Protein AF-A0AAW2AQZ3-F1 (afdb_monomer)

Foldseek 3Di:
DDDDDDDPDDDPVLVVLLLVLLVQLQVLCVVVVNDDDSVRLDAAEAEFEADAQVSCVVVVVVCVVCVVVSNNSSHSYYYYDHRVVVDDD

Radius of gyration: 15.73 Å; Cα contacts (8 Å, |Δi|>4): 95; chains: 1; bounding box: 38×40×31 Å

Organism: Culter alburnus (NCBI:txid194366)

Nearest PDB structures (foldseek):
  5iz5-assembly2_B  TM=9.402E-01  e=9.532E-05  Homo sapiens
  5iz5-assembly1_A  TM=9.439E-01  e=1.159E-04  Homo sapiens
  5izr-assembly2_B  TM=9.347E-01  e=1.320E-04  Homo sapiens

pLDDT: mean 93.06, std 7.15, range [52.66, 97.81]

Structure (mmCIF, N/CA/C/O backbone):
data_AF-A0AAW2AQZ3-F1
#
_entry.id   AF-A0AAW2AQZ3-F1
#
loop_
_atom_site.group_PDB
_atom_site.id
_atom_site.type_symbol
_atom_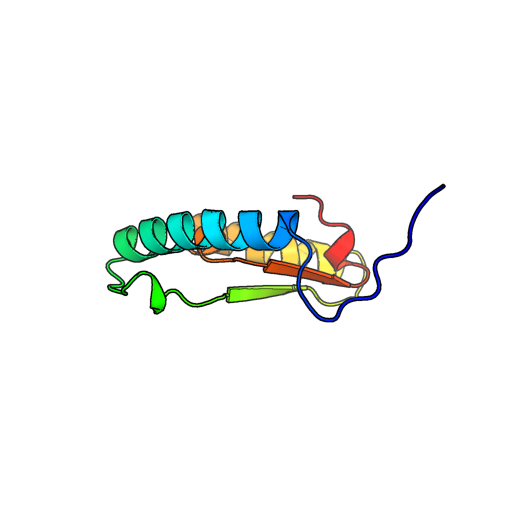site.label_atom_id
_atom_site.label_alt_id
_atom_site.label_comp_id
_atom_site.label_asym_id
_atom_site.label_entity_id
_atom_site.label_seq_id
_atom_site.pdbx_PDB_ins_code
_atom_site.Cartn_x
_atom_site.Cartn_y
_atom_site.Cartn_z
_atom_site.occupancy
_atom_site.B_iso_or_equiv
_atom_site.auth_seq_id
_atom_site.auth_comp_id
_atom_site.auth_asym_id
_atom_site.auth_atom_id
_atom_site.pdbx_PDB_model_num
ATOM 1 N N . GLY A 1 1 ? 20.244 -23.479 5.614 1.00 52.66 1 GLY A N 1
ATOM 2 C CA . GLY A 1 1 ? 20.100 -23.294 4.162 1.00 52.66 1 GLY A CA 1
ATOM 3 C C . GLY A 1 1 ? 18.906 -22.407 3.943 1.00 52.66 1 GLY A C 1
ATOM 4 O O . GLY A 1 1 ? 17.982 -22.494 4.743 1.00 52.66 1 GLY A O 1
ATOM 5 N N . ASP A 1 2 ? 18.940 -21.540 2.940 1.00 77.81 2 ASP A N 1
ATOM 6 C CA . ASP A 1 2 ? 17.791 -20.684 2.649 1.00 77.81 2 ASP A CA 1
ATOM 7 C C . ASP A 1 2 ? 16.634 -21.549 2.133 1.00 77.81 2 ASP A C 1
ATOM 9 O O . ASP A 1 2 ? 16.754 -22.228 1.114 1.00 77.81 2 ASP A O 1
ATOM 13 N N . GLU A 1 3 ? 15.530 -21.572 2.879 1.00 88.31 3 GLU A N 1
ATOM 14 C CA . GLU A 1 3 ? 14.312 -22.283 2.496 1.00 88.31 3 GLU A CA 1
ATOM 15 C C . GLU A 1 3 ? 13.408 -21.371 1.660 1.00 88.31 3 GLU A C 1
ATOM 17 O O . GLU A 1 3 ? 13.069 -20.252 2.053 1.00 88.31 3 GLU A O 1
ATOM 22 N N . VAL A 1 4 ? 12.980 -21.864 0.497 1.00 92.06 4 VAL A N 1
ATOM 23 C CA . VAL A 1 4 ? 12.029 -21.164 -0.372 1.00 92.06 4 VAL A CA 1
ATOM 24 C C . VAL A 1 4 ? 10.609 -21.396 0.141 1.00 92.06 4 VAL A C 1
ATOM 26 O O . VAL A 1 4 ? 10.157 -22.533 0.280 1.00 92.06 4 VAL A O 1
ATOM 29 N N . ARG A 1 5 ? 9.858 -20.316 0.383 1.00 92.62 5 ARG A N 1
ATOM 30 C CA . ARG A 1 5 ? 8.446 -20.409 0.774 1.00 92.62 5 ARG A CA 1
ATOM 31 C C . ARG A 1 5 ? 7.569 -20.724 -0.440 1.00 92.62 5 ARG A C 1
ATOM 33 O O . ARG A 1 5 ? 7.427 -19.892 -1.329 1.00 92.62 5 ARG A O 1
ATOM 40 N N . ILE A 1 6 ? 6.880 -21.864 -0.407 1.00 94.25 6 ILE A N 1
ATOM 41 C CA . ILE A 1 6 ? 5.875 -22.258 -1.408 1.00 94.25 6 ILE A CA 1
ATOM 42 C C . ILE A 1 6 ? 4.498 -22.300 -0.733 1.00 94.25 6 ILE A C 1
ATOM 44 O O . ILE A 1 6 ? 4.094 -23.321 -0.181 1.00 94.25 6 ILE A O 1
ATOM 48 N N . LYS A 1 7 ? 3.792 -21.162 -0.704 1.00 94.69 7 LYS A N 1
ATOM 49 C CA . LYS A 1 7 ? 2.419 -21.034 -0.174 1.00 94.69 7 LYS A CA 1
ATOM 50 C C . LYS A 1 7 ? 1.670 -19.927 -0.922 1.00 94.69 7 LYS A C 1
ATOM 52 O O . LYS A 1 7 ? 2.275 -18.919 -1.262 1.00 94.69 7 LYS A O 1
ATOM 57 N N . HIS A 1 8 ? 0.354 -20.075 -1.090 1.00 95.00 8 HIS A N 1
ATOM 58 C CA . HIS A 1 8 ? -0.516 -19.046 -1.690 1.00 95.00 8 HIS A CA 1
ATOM 59 C C . HIS A 1 8 ? -0.956 -17.946 -0.708 1.00 95.00 8 HIS A C 1
ATOM 61 O O . HIS A 1 8 ? -1.551 -16.956 -1.116 1.00 95.00 8 HIS A O 1
ATOM 67 N N . SER A 1 9 ? -0.693 -18.118 0.591 1.00 96.31 9 SER A N 1
ATOM 68 C CA . SER A 1 9 ? -1.032 -17.133 1.618 1.00 96.31 9 SER A CA 1
ATOM 69 C C . SER A 1 9 ? 0.088 -16.120 1.835 1.00 96.31 9 SER A C 1
ATOM 71 O O . SER A 1 9 ? 1.274 -16.445 1.683 1.00 96.31 9 SER A O 1
ATOM 73 N N . LEU A 1 10 ? -0.297 -14.925 2.296 1.00 95.88 10 LEU A N 1
ATOM 74 C CA . LEU A 1 10 ? 0.636 -13.897 2.754 1.00 95.88 10 LEU A CA 1
ATOM 75 C C . LEU A 1 10 ? 1.615 -14.468 3.784 1.00 95.88 10 LEU A C 1
ATOM 77 O O . LEU A 1 10 ? 1.276 -15.358 4.578 1.00 95.88 10 LEU A O 1
ATOM 81 N N . ASN A 1 11 ? 2.846 -13.966 3.762 1.00 95.50 11 ASN A N 1
ATOM 82 C CA . ASN A 1 11 ? 3.805 -14.281 4.814 1.00 95.50 11 ASN A CA 1
ATOM 83 C C . ASN A 1 11 ? 3.345 -13.662 6.151 1.00 95.50 11 ASN A C 1
ATOM 85 O O . ASN A 1 11 ? 2.544 -12.730 6.162 1.00 95.50 11 ASN A O 1
ATOM 89 N N . GLU A 1 12 ? 3.833 -14.185 7.279 1.00 95.81 12 GLU A N 1
ATOM 90 C CA . GLU A 1 12 ? 3.343 -13.748 8.598 1.00 95.81 12 GLU A CA 1
ATOM 91 C C . GLU A 1 12 ? 3.610 -12.260 8.862 1.00 95.81 12 GLU A C 1
ATOM 93 O O . GLU A 1 12 ? 2.726 -11.564 9.351 1.00 95.81 12 GLU A O 1
ATOM 98 N N . LYS A 1 13 ? 4.761 -11.734 8.421 1.00 97.06 13 LYS A N 1
ATOM 99 C CA . LYS A 1 13 ? 5.090 -10.307 8.574 1.00 97.06 13 LYS A CA 1
ATOM 100 C C . LYS A 1 13 ? 4.111 -9.410 7.823 1.00 97.06 13 LYS A C 1
ATOM 102 O O . LYS A 1 13 ? 3.741 -8.348 8.311 1.00 97.06 13 LYS A O 1
ATOM 107 N N . GLU A 1 14 ? 3.687 -9.824 6.634 1.00 97.31 14 GLU A N 1
ATOM 108 C CA . GLU A 1 14 ? 2.717 -9.073 5.847 1.00 97.31 14 GLU A CA 1
ATOM 109 C C . GLU A 1 14 ? 1.319 -9.139 6.467 1.00 97.31 14 GLU A C 1
ATOM 111 O O . GLU A 1 14 ? 0.643 -8.118 6.531 1.00 97.31 14 GLU A O 1
ATOM 116 N N . LYS A 1 15 ? 0.901 -10.291 7.008 1.00 97.12 15 LYS A N 1
ATOM 117 C CA . LYS A 1 15 ? -0.366 -10.382 7.755 1.00 97.12 15 LYS A CA 1
ATOM 118 C C . LYS A 1 15 ? -0.376 -9.455 8.971 1.00 97.12 15 LYS A C 1
ATOM 120 O O . LYS A 1 15 ? -1.349 -8.733 9.175 1.00 97.12 15 LYS A O 1
ATOM 125 N N . GLU A 1 16 ? 0.704 -9.455 9.753 1.00 97.81 16 GLU A N 1
ATOM 126 C CA . GLU A 1 16 ? 0.873 -8.566 10.907 1.00 97.81 16 GLU A CA 1
ATOM 127 C C . GLU A 1 16 ? 0.848 -7.093 10.485 1.00 97.81 16 GLU A C 1
ATOM 129 O O . GLU A 1 16 ? 0.161 -6.275 11.103 1.00 97.81 16 GLU A O 1
ATOM 134 N N . PHE A 1 17 ? 1.542 -6.756 9.393 1.00 96.88 17 PHE A N 1
ATOM 135 C CA . PHE A 1 17 ? 1.519 -5.416 8.817 1.00 96.88 17 PHE A CA 1
ATOM 136 C C . PHE A 1 17 ? 0.104 -4.999 8.406 1.00 96.88 17 PHE A C 1
ATOM 138 O O . PHE A 1 17 ? -0.333 -3.916 8.786 1.00 96.88 17 PHE A O 1
ATOM 145 N N . VAL A 1 18 ? -0.630 -5.852 7.682 1.00 96.88 18 VAL A N 1
ATOM 146 C CA . VAL A 1 18 ? -2.002 -5.566 7.239 1.00 96.88 18 VAL A CA 1
ATOM 147 C C . VAL A 1 18 ? -2.924 -5.354 8.435 1.00 96.88 18 VAL A C 1
ATOM 149 O O . VAL A 1 18 ? -3.656 -4.366 8.462 1.00 96.88 18 VAL A O 1
ATOM 152 N N . ALA A 1 19 ? -2.860 -6.219 9.450 1.00 95.50 19 ALA A N 1
ATOM 153 C CA . ALA A 1 19 ? -3.666 -6.078 10.660 1.00 95.50 19 ALA A CA 1
ATOM 154 C C . ALA A 1 19 ? -3.386 -4.746 11.376 1.00 95.50 19 ALA A C 1
ATOM 156 O O . ALA A 1 19 ? -4.3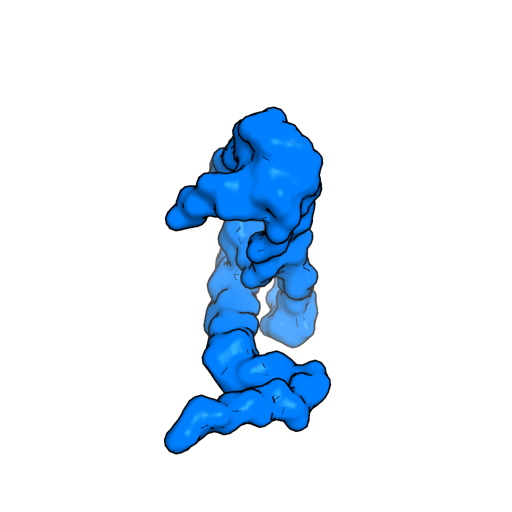13 -4.000 11.693 1.00 95.50 19 ALA A O 1
ATOM 157 N N . LYS A 1 20 ? -2.105 -4.399 11.560 1.00 95.88 20 LYS A N 1
ATOM 158 C CA . LYS A 1 20 ? -1.701 -3.129 12.175 1.00 95.88 20 LYS A CA 1
ATOM 159 C C . LYS A 1 20 ? -2.130 -1.923 11.337 1.00 95.88 20 LYS A C 1
ATOM 161 O O . LYS A 1 20 ? -2.637 -0.947 11.883 1.00 95.88 20 LYS A O 1
ATOM 166 N N . ARG A 1 21 ? -1.935 -1.980 10.018 1.00 96.00 21 ARG A N 1
ATOM 167 C CA . ARG A 1 21 ? -2.247 -0.875 9.107 1.00 96.00 21 ARG A CA 1
ATOM 168 C C . ARG A 1 21 ? -3.749 -0.628 9.023 1.00 96.00 21 ARG A C 1
ATOM 170 O O . ARG A 1 21 ? -4.134 0.532 9.022 1.00 96.00 21 ARG A O 1
ATOM 177 N N . ARG A 1 22 ? -4.593 -1.667 9.038 1.00 95.56 22 ARG A N 1
ATOM 178 C CA . ARG A 1 22 ? -6.062 -1.521 9.068 1.00 95.56 22 ARG A CA 1
ATOM 179 C C . ARG A 1 22 ? -6.552 -0.713 10.272 1.00 95.56 22 ARG A C 1
ATOM 181 O O . ARG A 1 22 ? -7.432 0.120 10.092 1.00 95.56 22 ARG A O 1
ATOM 188 N N . ASN A 1 23 ? -5.933 -0.873 11.447 1.00 94.62 23 ASN A N 1
ATOM 189 C CA . ASN A 1 23 ? -6.245 -0.036 12.615 1.00 94.62 23 ASN A CA 1
ATOM 190 C C . ASN A 1 23 ? -5.939 1.443 12.339 1.00 94.62 23 ASN A C 1
ATOM 192 O O . ASN A 1 23 ? -6.782 2.305 12.563 1.00 94.62 23 ASN A O 1
ATOM 196 N N . SER A 1 24 ? -4.759 1.740 11.784 1.00 93.62 24 SER A N 1
ATOM 197 C CA . SER A 1 24 ? -4.391 3.116 11.426 1.00 93.62 24 SER A CA 1
ATOM 198 C C . SER A 1 24 ? -5.286 3.703 10.329 1.00 93.62 24 SER A C 1
ATOM 200 O O . SER A 1 24 ? -5.604 4.887 10.370 1.00 93.62 24 SER A O 1
ATOM 202 N N . VAL A 1 25 ? -5.713 2.889 9.356 1.00 95.19 25 VAL A N 1
ATOM 203 C CA . VAL A 1 25 ? -6.655 3.318 8.311 1.00 95.19 25 VAL A CA 1
ATOM 204 C C . VAL A 1 25 ? -8.004 3.675 8.934 1.00 95.19 25 VAL A C 1
ATOM 206 O O . VAL A 1 25 ? -8.542 4.730 8.607 1.00 95.19 25 VAL A O 1
ATOM 209 N N . LEU A 1 26 ? -8.526 2.855 9.855 1.00 94.38 26 LEU A N 1
ATOM 210 C CA . LEU A 1 26 ? -9.774 3.144 10.568 1.00 94.38 26 LEU A CA 1
ATOM 211 C C . LEU A 1 26 ? -9.697 4.473 11.330 1.00 94.38 26 LEU A C 1
ATOM 213 O O . LEU A 1 26 ? -10.573 5.321 11.169 1.00 94.38 26 LEU A O 1
ATOM 217 N N . GLU A 1 27 ? -8.639 4.678 12.118 1.00 92.31 27 GLU A N 1
ATOM 218 C CA . GLU A 1 27 ? -8.424 5.928 12.858 1.00 92.31 27 GLU A CA 1
ATOM 219 C C . GLU A 1 27 ? -8.411 7.141 11.926 1.00 92.31 27 GLU A C 1
ATOM 221 O O . GLU A 1 27 ? -8.987 8.188 12.227 1.00 92.31 27 GLU A O 1
ATOM 226 N N . SER A 1 28 ? -7.761 7.015 10.772 1.00 91.56 28 SER A N 1
ATOM 227 C CA . SER A 1 28 ? -7.712 8.101 9.806 1.00 91.56 28 SER A CA 1
ATOM 228 C C . SER A 1 28 ? -9.076 8.319 9.126 1.00 91.56 28 SER A C 1
ATOM 230 O O . SER A 1 28 ? -9.445 9.468 8.887 1.00 91.56 28 SER A O 1
ATOM 232 N N . LEU A 1 29 ? -9.840 7.263 8.806 1.00 92.19 29 LEU A N 1
ATOM 233 C CA . LEU A 1 29 ? -11.177 7.384 8.197 1.00 92.19 29 LEU A CA 1
ATOM 234 C C . LEU A 1 29 ? -12.134 8.131 9.134 1.00 92.19 29 LEU A C 1
ATOM 236 O O . LEU A 1 29 ? -12.850 9.037 8.701 1.00 92.19 29 LEU A O 1
ATOM 240 N N . GLN A 1 30 ? -12.057 7.833 10.433 1.00 91.44 30 GLN A N 1
ATOM 241 C CA . GLN A 1 30 ? -12.814 8.531 11.471 1.00 91.44 30 GLN A CA 1
ATOM 242 C C . GLN A 1 30 ? -12.481 10.030 11.526 1.00 91.44 30 GLN A C 1
ATOM 244 O O . GLN A 1 30 ? -13.387 10.851 11.677 1.00 91.44 30 GLN A O 1
ATOM 249 N N . LYS A 1 31 ? -11.213 10.426 11.330 1.00 90.44 31 LYS A N 1
ATOM 250 C CA . LYS A 1 31 ? -10.822 11.852 11.268 1.00 90.44 31 LYS A CA 1
ATOM 251 C C . LYS A 1 31 ? -11.491 12.595 10.109 1.00 90.44 31 LYS A C 1
ATOM 253 O O . LYS A 1 31 ? -11.791 13.778 10.253 1.00 90.44 31 LYS A O 1
ATOM 258 N N . LEU A 1 32 ? -11.771 11.912 8.997 1.00 88.44 32 LEU A N 1
ATOM 259 C CA . LEU A 1 32 ? -12.521 12.465 7.862 1.00 88.44 32 LEU A CA 1
ATOM 260 C C . LEU A 1 32 ? -14.044 12.286 7.981 1.00 88.44 32 LEU A C 1
ATOM 262 O O . LEU A 1 32 ? -14.756 12.513 7.007 1.00 88.44 32 LEU A O 1
ATOM 266 N N . GLN A 1 33 ? -14.552 11.903 9.159 1.00 91.25 33 GLN A N 1
ATOM 267 C CA . GLN A 1 33 ? -15.978 11.658 9.415 1.00 91.25 33 GLN A CA 1
ATOM 268 C C . GLN A 1 33 ? -16.573 10.512 8.572 1.00 91.25 33 GLN A C 1
ATOM 270 O O . GLN A 1 33 ? -17.792 10.407 8.416 1.00 91.25 33 GLN A O 1
ATOM 275 N N . ILE A 1 34 ? -15.723 9.618 8.056 1.00 89.94 34 ILE A N 1
ATOM 276 C CA . ILE A 1 34 ? -16.142 8.403 7.356 1.00 89.94 34 ILE A CA 1
ATOM 277 C C . ILE A 1 34 ? -16.287 7.301 8.403 1.00 89.94 34 ILE A C 1
ATOM 279 O O . ILE A 1 34 ? -15.308 6.839 8.986 1.00 89.94 34 ILE A O 1
ATOM 283 N N . HIS A 1 35 ? -17.527 6.894 8.654 1.00 89.19 35 HIS A N 1
ATOM 284 C CA . HIS A 1 35 ? -17.843 5.881 9.652 1.00 89.19 35 HIS A CA 1
ATOM 285 C C . HIS A 1 35 ? -17.794 4.494 9.004 1.00 89.19 35 HIS A C 1
ATOM 287 O O . HIS A 1 35 ? -18.545 4.225 8.068 1.00 89.19 35 HIS A O 1
ATOM 293 N N . CYS A 1 36 ? -16.929 3.615 9.504 1.00 90.62 36 CYS A N 1
ATOM 294 C CA . CYS A 1 36 ? -16.916 2.196 9.157 1.00 90.62 36 CYS A CA 1
ATOM 295 C C . CYS A 1 36 ? -16.556 1.354 10.385 1.00 90.62 36 CYS A C 1
ATOM 297 O O . CYS A 1 36 ? -1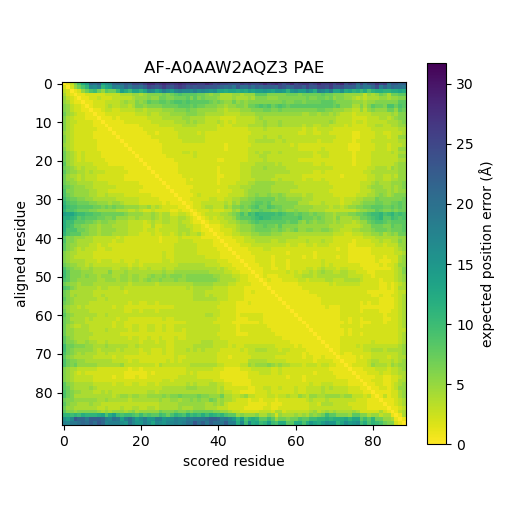5.908 1.838 11.319 1.00 90.62 36 CYS A O 1
ATOM 299 N N . SER A 1 37 ? -16.998 0.098 10.402 1.00 91.69 37 SER A N 1
ATOM 300 C CA . SER A 1 37 ? -16.526 -0.875 11.387 1.00 91.69 37 SER A CA 1
ATOM 301 C C . SER A 1 37 ? -15.147 -1.426 11.000 1.00 91.69 37 SER A C 1
ATOM 303 O O . SER A 1 37 ? -14.716 -1.336 9.850 1.00 91.69 37 SER A O 1
ATOM 305 N N . GLN A 1 38 ? -14.443 -2.027 11.962 1.00 89.31 38 GLN A N 1
ATOM 306 C CA . GLN A 1 38 ? -13.108 -2.603 11.751 1.00 89.31 38 GLN A CA 1
ATOM 307 C C . GLN A 1 38 ? -13.076 -3.659 10.627 1.00 89.31 38 GLN A C 1
ATOM 309 O O . GLN A 1 38 ? -12.097 -3.758 9.877 1.00 89.31 38 GLN A O 1
ATOM 314 N N . ASP A 1 39 ? -14.149 -4.436 10.490 1.00 91.38 39 ASP A N 1
ATOM 315 C CA . ASP A 1 39 ? -14.274 -5.475 9.465 1.00 91.38 39 ASP A CA 1
ATOM 316 C C . ASP A 1 39 ? -14.551 -4.881 8.075 1.00 91.38 39 ASP A C 1
ATOM 318 O O . ASP A 1 39 ? -14.133 -5.439 7.061 1.00 91.38 39 ASP A O 1
ATOM 322 N N . GLU A 1 40 ? -15.147 -3.689 8.021 1.00 93.00 40 GLU A N 1
ATOM 323 C CA . GLU A 1 40 ? -15.496 -2.971 6.790 1.00 93.00 40 GLU A CA 1
ATOM 324 C C . GLU A 1 40 ? -14.394 -2.031 6.288 1.00 93.00 40 GLU A C 1
ATOM 326 O O . GLU A 1 40 ? -14.544 -1.422 5.227 1.00 93.00 40 GLU A O 1
ATOM 331 N N . VAL A 1 41 ? -13.272 -1.903 7.011 1.00 94.69 41 VAL A N 1
ATOM 332 C CA . VAL A 1 41 ? -12.136 -1.085 6.560 1.00 94.69 41 VAL A CA 1
ATOM 333 C C . VAL A 1 41 ? -11.683 -1.564 5.171 1.00 94.69 41 VAL A C 1
ATOM 335 O O . VAL A 1 41 ? -11.313 -2.736 5.016 1.00 94.69 41 VAL A O 1
ATOM 338 N N . PRO A 1 42 ? -11.682 -0.695 4.144 1.00 94.19 42 PRO A N 1
ATOM 339 C CA . PRO A 1 42 ? -11.300 -1.090 2.798 1.00 94.19 42 PRO A CA 1
ATOM 340 C C . PRO A 1 42 ? -9.782 -1.251 2.676 1.00 94.19 42 PRO A C 1
ATOM 342 O O . PRO A 1 42 ? -8.999 -0.482 3.232 1.00 94.19 42 PRO A O 1
ATOM 345 N N . ASN A 1 43 ? -9.356 -2.228 1.879 1.00 94.69 43 ASN A N 1
ATOM 346 C CA . ASN A 1 43 ? -7.954 -2.386 1.501 1.00 94.69 43 ASN A CA 1
ATOM 347 C C . ASN A 1 43 ? -7.677 -1.542 0.250 1.00 94.69 43 ASN A C 1
ATOM 349 O O . ASN A 1 43 ? -8.029 -1.941 -0.859 1.00 94.69 43 ASN A O 1
ATOM 353 N N . ILE A 1 44 ? -7.055 -0.375 0.423 1.00 94.88 44 ILE A N 1
ATOM 354 C CA . ILE A 1 44 ? -6.788 0.565 -0.675 1.00 94.88 44 ILE A CA 1
ATOM 355 C C . ILE A 1 44 ? -5.343 0.411 -1.153 1.00 94.88 44 ILE A C 1
ATOM 357 O O . ILE A 1 44 ? -4.409 0.441 -0.351 1.00 94.88 44 ILE A O 1
ATOM 361 N N . ALA A 1 45 ? -5.150 0.277 -2.465 1.00 96.31 45 ALA A N 1
ATOM 362 C CA . ALA A 1 45 ? -3.832 0.201 -3.087 1.00 96.31 45 ALA A CA 1
ATOM 363 C C . ALA A 1 45 ? -3.616 1.345 -4.087 1.00 96.31 45 ALA A C 1
ATOM 365 O O . ALA A 1 45 ? -4.505 1.657 -4.878 1.00 96.31 45 ALA A O 1
ATOM 366 N N . LEU A 1 46 ? -2.421 1.936 -4.075 1.00 96.44 46 LEU A N 1
ATOM 367 C CA . LEU A 1 46 ? -1.959 2.902 -5.069 1.00 96.44 46 LEU A CA 1
ATOM 368 C C . LEU A 1 46 ? -0.953 2.231 -6.006 1.00 96.44 46 LEU A C 1
ATOM 370 O O . LEU A 1 46 ? -0.001 1.598 -5.550 1.00 96.44 46 LEU A O 1
ATOM 374 N N . LEU A 1 47 ? -1.167 2.373 -7.315 1.00 97.00 47 LEU A N 1
ATOM 375 C CA . LEU A 1 47 ? -0.386 1.696 -8.349 1.00 97.00 47 LEU A CA 1
ATOM 376 C C . LEU A 1 47 ? 0.297 2.720 -9.265 1.00 97.00 47 LEU A C 1
ATOM 378 O O . LEU A 1 47 ? -0.365 3.462 -9.988 1.00 97.00 47 LEU A O 1
ATOM 382 N N . GLY A 1 48 ? 1.628 2.751 -9.237 1.00 96.25 48 GLY A N 1
ATOM 383 C CA . GLY A 1 48 ? 2.467 3.557 -10.119 1.00 96.25 48 GLY A CA 1
ATOM 384 C C . GLY A 1 48 ? 2.816 2.826 -11.419 1.00 96.25 48 GLY A C 1
ATOM 385 O O . GLY A 1 48 ? 3.211 1.659 -11.409 1.00 96.25 48 GLY A O 1
ATOM 386 N N . SER A 1 49 ? 2.689 3.513 -12.552 1.00 96.00 49 SER A N 1
ATOM 387 C CA . SER A 1 49 ? 3.024 2.959 -13.871 1.00 96.00 49 SER A CA 1
ATOM 388 C C . SER A 1 49 ? 4.513 3.107 -14.217 1.00 96.00 49 SER A C 1
ATOM 390 O O . SER A 1 49 ? 5.272 3.799 -13.546 1.00 96.00 49 SER A O 1
ATOM 392 N N . GLY A 1 50 ? 4.949 2.451 -15.294 1.00 95.44 50 GLY A N 1
ATOM 393 C CA . GLY A 1 50 ? 6.282 2.662 -15.857 1.00 95.44 50 GLY A CA 1
ATOM 394 C C . GLY A 1 50 ? 6.358 3.921 -16.723 1.00 95.44 50 GLY A C 1
ATOM 395 O O . GLY A 1 50 ? 5.343 4.468 -17.146 1.00 95.44 50 GLY A O 1
ATOM 396 N N . GLY A 1 51 ? 7.577 4.368 -17.032 1.00 95.88 51 GLY A N 1
ATOM 397 C CA . GLY A 1 51 ? 7.788 5.547 -17.885 1.00 95.88 51 GLY A CA 1
ATOM 398 C C . GLY A 1 51 ? 8.938 6.454 -17.456 1.00 95.88 51 GLY A C 1
ATOM 399 O O . GLY A 1 51 ? 8.846 7.667 -17.647 1.00 95.88 51 GLY A O 1
ATOM 400 N N . GLY A 1 52 ? 9.980 5.876 -16.851 1.00 96.19 52 GLY A N 1
ATOM 401 C CA . GLY A 1 52 ? 11.163 6.597 -16.385 1.00 96.19 52 GLY A CA 1
ATOM 402 C C . GLY A 1 52 ? 10.845 7.734 -15.413 1.00 96.19 52 GLY A C 1
ATOM 403 O O . GLY A 1 52 ? 9.918 7.653 -14.603 1.00 96.19 52 GLY A O 1
ATOM 404 N N . GLU A 1 53 ? 11.589 8.827 -15.532 1.00 96.19 53 GLU A N 1
ATOM 405 C CA . GLU A 1 53 ? 11.519 9.992 -14.649 1.00 96.19 53 GLU A CA 1
ATOM 406 C C . GLU A 1 53 ? 10.118 10.606 -14.642 1.00 96.19 53 GLU A C 1
ATOM 408 O O . GLU A 1 53 ? 9.637 11.072 -13.610 1.00 96.19 53 GLU A O 1
ATOM 413 N N . ARG A 1 54 ? 9.419 10.563 -15.780 1.00 96.88 54 ARG A N 1
ATOM 414 C CA . ARG A 1 54 ? 8.072 11.124 -15.908 1.00 96.88 54 ARG A CA 1
ATOM 415 C C . ARG A 1 54 ? 7.072 10.389 -15.012 1.00 96.88 54 ARG A C 1
ATOM 417 O O . ARG A 1 54 ? 6.257 11.031 -14.354 1.00 96.88 54 ARG A O 1
ATOM 424 N N . ALA A 1 55 ? 7.161 9.060 -14.950 1.00 96.94 55 ALA A N 1
ATOM 425 C CA . ALA A 1 55 ? 6.327 8.258 -14.058 1.00 96.94 55 ALA A CA 1
ATOM 426 C C . ALA A 1 55 ? 6.699 8.457 -12.579 1.00 96.94 55 ALA A C 1
ATOM 428 O O . ALA A 1 55 ? 5.815 8.513 -11.725 1.00 96.94 55 ALA A O 1
ATOM 429 N N . MET 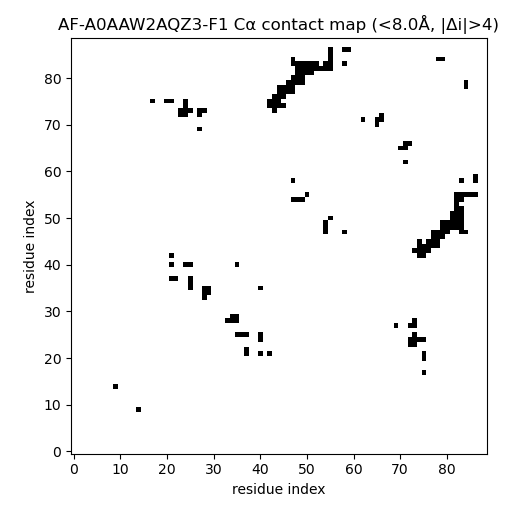A 1 56 ? 7.991 8.628 -12.278 1.00 96.50 56 MET A N 1
ATOM 430 C CA . MET A 1 56 ? 8.463 8.954 -10.929 1.00 96.50 56 MET A CA 1
ATOM 431 C C . MET A 1 56 ? 7.889 10.293 -10.436 1.00 96.50 56 MET A C 1
ATOM 433 O O . MET A 1 56 ? 7.288 10.345 -9.365 1.00 96.50 56 MET A O 1
ATOM 437 N N . VAL A 1 57 ? 8.034 11.370 -11.220 1.00 97.00 57 VAL A N 1
ATOM 438 C CA . VAL A 1 57 ? 7.551 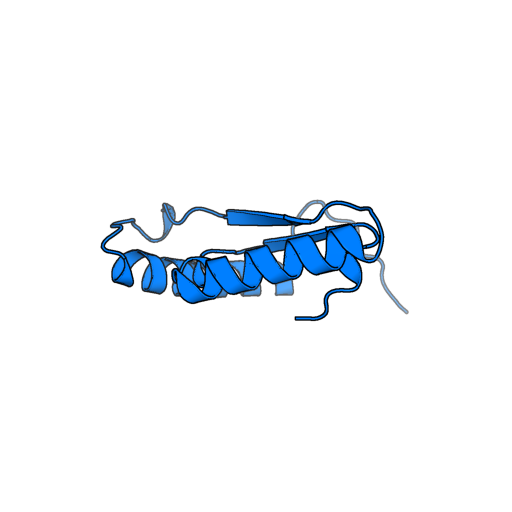12.714 -10.848 1.00 97.00 57 VAL A CA 1
ATOM 439 C C . VAL A 1 57 ? 6.025 12.741 -10.720 1.00 97.00 57 VAL A C 1
ATOM 441 O O . VAL A 1 57 ? 5.503 13.337 -9.778 1.00 97.00 57 VAL A O 1
ATOM 444 N N . ALA A 1 58 ? 5.302 12.058 -11.613 1.00 96.88 58 ALA A N 1
ATOM 445 C CA . ALA A 1 58 ? 3.845 11.949 -11.528 1.00 96.88 58 ALA A CA 1
ATOM 446 C C . ALA A 1 58 ? 3.381 11.220 -10.251 1.00 96.88 58 ALA A C 1
ATOM 448 O O . ALA A 1 58 ? 2.451 11.679 -9.579 1.00 96.88 58 ALA A O 1
ATOM 449 N N . LEU A 1 59 ? 4.045 10.115 -9.882 1.00 97.00 59 LEU A N 1
ATOM 450 C CA . LEU A 1 59 ? 3.750 9.398 -8.639 1.00 97.00 59 LEU A CA 1
ATOM 451 C C . LEU A 1 59 ? 4.050 10.268 -7.412 1.00 97.00 59 LEU A C 1
ATOM 453 O O . LEU A 1 59 ? 3.208 10.367 -6.522 1.00 97.00 59 LEU A O 1
ATOM 457 N N . LEU A 1 60 ? 5.198 10.952 -7.389 1.00 96.19 60 LEU A N 1
ATOM 458 C CA . LEU A 1 60 ? 5.564 11.859 -6.301 1.00 96.19 60 LEU A CA 1
ATOM 459 C C . LEU A 1 60 ? 4.523 12.973 -6.113 1.00 96.19 60 LEU A C 1
ATOM 461 O O . LEU A 1 60 ? 4.074 13.210 -4.994 1.00 96.19 60 LEU A O 1
ATOM 465 N N . GLY A 1 61 ? 4.096 13.625 -7.200 1.00 97.06 61 GLY A N 1
ATOM 466 C CA . GLY A 1 61 ? 3.052 14.652 -7.143 1.00 97.06 61 GLY A CA 1
ATOM 467 C C . GLY A 1 61 ? 1.732 14.116 -6.581 1.00 97.06 61 GLY A C 1
ATOM 468 O O . GLY A 1 61 ? 1.095 14.774 -5.756 1.00 97.06 61 GLY A O 1
ATOM 469 N N . SER A 1 62 ? 1.363 12.890 -6.960 1.00 96.81 62 SER A N 1
ATOM 470 C CA . SER A 1 62 ? 0.167 12.214 -6.446 1.00 96.81 62 SER A CA 1
ATOM 471 C C . SER A 1 62 ? 0.272 11.941 -4.943 1.00 96.81 62 SER A C 1
ATOM 473 O O . SER A 1 62 ? -0.649 12.262 -4.198 1.00 96.81 62 SER A O 1
ATOM 475 N N . LEU A 1 63 ? 1.411 11.422 -4.474 1.00 96.44 63 LEU A N 1
ATOM 476 C CA . LEU A 1 63 ? 1.658 11.156 -3.052 1.00 96.44 63 LEU A C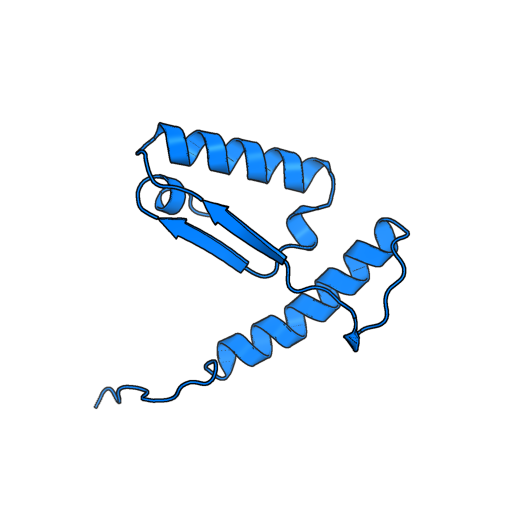A 1
ATOM 477 C C .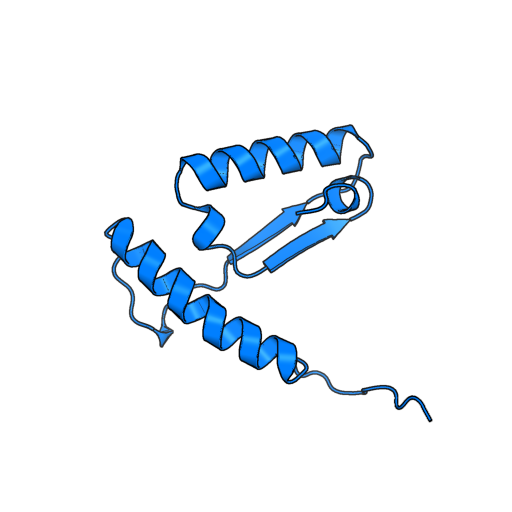 LEU A 1 63 ? 1.632 12.435 -2.212 1.00 96.44 63 LEU A C 1
ATOM 479 O O . LEU A 1 63 ? 1.004 12.461 -1.155 1.00 96.44 63 LEU A O 1
ATOM 483 N N . VAL A 1 64 ? 2.233 13.520 -2.711 1.00 96.75 64 VAL A N 1
ATOM 484 C CA . VAL A 1 64 ? 2.190 14.832 -2.048 1.00 96.75 64 VAL A CA 1
ATOM 485 C C . VAL A 1 64 ? 0.751 15.328 -1.909 1.00 96.75 64 VAL A C 1
ATOM 487 O O . VAL A 1 64 ? 0.370 15.833 -0.852 1.00 96.75 64 VAL A O 1
ATOM 490 N N . GLN A 1 65 ? -0.075 15.179 -2.947 1.00 97.31 65 GLN A N 1
ATOM 491 C CA . GLN A 1 65 ? -1.474 15.593 -2.874 1.00 97.31 65 GLN A CA 1
ATOM 492 C C . GLN A 1 65 ? -2.297 14.698 -1.934 1.00 97.31 65 GLN A C 1
ATOM 494 O O . GLN A 1 65 ? -3.130 15.204 -1.180 1.00 97.31 65 GLN A O 1
ATOM 499 N N . LEU A 1 66 ? -2.039 13.389 -1.922 1.00 95.69 66 LEU A N 1
ATOM 500 C CA . LEU A 1 66 ? -2.675 12.448 -0.995 1.00 95.69 66 LEU A CA 1
ATOM 501 C C . LEU A 1 66 ? -2.317 12.762 0.461 1.00 95.69 66 LEU A C 1
ATOM 503 O O . LEU A 1 66 ? -3.183 12.702 1.329 1.00 95.69 66 LEU A O 1
ATOM 507 N N . GLN A 1 67 ? -1.075 13.165 0.737 1.00 94.75 67 GLN A N 1
ATOM 508 C CA . GLN A 1 67 ? -0.672 13.602 2.073 1.00 94.75 67 GLN A CA 1
ATOM 509 C C . GLN A 1 67 ? -1.392 14.892 2.485 1.00 94.75 67 GLN A C 1
ATOM 511 O O . GLN A 1 67 ? -1.952 14.961 3.576 1.00 94.75 67 GLN A O 1
ATOM 516 N N . LYS A 1 68 ? -1.438 15.900 1.602 1.00 94.88 68 LYS A N 1
ATOM 517 C CA . LYS A 1 68 ? -2.124 17.180 1.866 1.00 94.88 68 LYS A CA 1
ATOM 518 C C . LYS A 1 68 ? -3.621 17.025 2.128 1.00 94.88 68 LYS A C 1
ATOM 520 O O . LYS A 1 68 ? -4.200 17.832 2.845 1.00 94.88 68 LYS A O 1
ATOM 525 N N . THR A 1 69 ? -4.240 16.012 1.532 1.00 92.00 69 THR A N 1
ATOM 526 C CA . THR A 1 69 ? -5.671 15.712 1.686 1.00 92.00 69 THR A CA 1
ATOM 527 C C . THR A 1 69 ? -5.961 14.721 2.816 1.00 92.00 69 THR A C 1
ATOM 529 O O . THR A 1 69 ? -7.121 14.400 3.049 1.00 92.00 69 THR A O 1
ATOM 532 N N . GLY A 1 70 ? -4.934 14.229 3.522 1.00 90.81 70 GLY A N 1
ATOM 533 C CA . GLY A 1 70 ? -5.080 13.227 4.584 1.00 90.81 70 GLY A CA 1
ATOM 534 C C . GLY A 1 70 ? -5.437 11.821 4.085 1.00 90.81 70 GLY A C 1
ATOM 535 O O . GLY A 1 70 ? -5.717 10.939 4.888 1.00 90.81 70 GLY A O 1
ATOM 536 N N . LEU A 1 71 ? -5.415 11.592 2.769 1.00 92.44 71 LEU A N 1
ATOM 537 C CA . LEU A 1 71 ? -5.794 10.322 2.144 1.00 92.44 71 LEU A CA 1
ATOM 538 C C . LEU A 1 71 ? -4.643 9.310 2.100 1.00 92.44 71 LEU A C 1
ATOM 540 O O . LEU A 1 71 ? -4.880 8.112 1.949 1.00 92.44 71 LEU A O 1
ATOM 544 N N . LEU A 1 72 ? -3.391 9.766 2.226 1.00 94.62 72 LEU A N 1
ATOM 545 C CA . LEU A 1 72 ? -2.219 8.883 2.194 1.00 94.62 72 LEU A CA 1
ATOM 546 C C . LEU A 1 72 ? -2.251 7.835 3.320 1.00 94.62 72 LEU A C 1
ATOM 548 O O . LEU A 1 72 ? -1.821 6.696 3.126 1.00 94.62 72 LEU A O 1
ATOM 552 N N . ASP A 1 73 ? -2.824 8.183 4.472 1.00 93.56 73 ASP A N 1
ATOM 553 C CA . ASP A 1 73 ? -2.949 7.278 5.615 1.00 93.56 73 ASP A CA 1
ATOM 554 C C . ASP A 1 73 ? -3.951 6.136 5.392 1.00 93.56 73 ASP A C 1
ATOM 556 O O . ASP A 1 73 ? -3.926 5.157 6.135 1.00 93.56 73 ASP A O 1
ATOM 560 N N . PHE A 1 74 ? -4.781 6.208 4.344 1.00 92.62 74 PHE A N 1
ATOM 561 C CA . PHE A 1 74 ? -5.721 5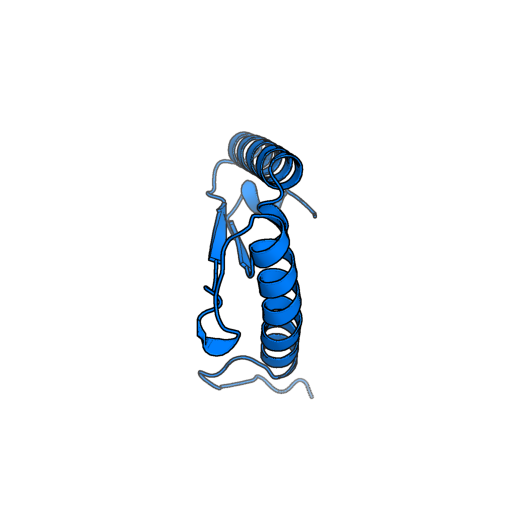.143 3.974 1.00 92.62 74 PHE A CA 1
ATOM 562 C C . PHE A 1 74 ? -5.095 4.048 3.123 1.00 92.62 74 PHE A C 1
ATOM 564 O O . PHE A 1 74 ? -5.657 2.962 2.984 1.00 92.62 74 PHE A O 1
ATOM 571 N N . ILE A 1 75 ? -3.941 4.331 2.523 1.00 94.81 75 ILE A N 1
ATOM 572 C CA . ILE A 1 75 ? -3.308 3.418 1.583 1.00 94.81 75 ILE A CA 1
ATOM 573 C C . ILE A 1 75 ? -2.676 2.270 2.369 1.00 94.81 75 ILE A C 1
ATOM 575 O O . ILE A 1 75 ? -1.846 2.481 3.261 1.00 94.81 75 ILE A O 1
ATOM 579 N N . LEU A 1 76 ? -3.078 1.050 2.025 1.00 96.50 76 LEU A N 1
ATOM 580 C CA . LEU A 1 76 ? -2.532 -0.194 2.553 1.00 96.50 76 LEU A CA 1
ATOM 581 C C . LEU A 1 76 ? -1.310 -0.644 1.750 1.00 96.50 76 LEU A C 1
ATOM 583 O O . LEU A 1 76 ? -0.301 -1.026 2.335 1.00 96.50 76 LEU A O 1
ATOM 587 N N . TYR A 1 77 ? -1.395 -0.567 0.421 1.00 96.50 77 TYR A N 1
ATOM 588 C CA . TYR A 1 77 ? -0.327 -0.993 -0.478 1.00 96.50 77 TYR A CA 1
ATOM 589 C C . TYR A 1 77 ? 0.052 0.110 -1.458 1.00 96.50 77 TYR A C 1
ATOM 591 O O . TYR A 1 77 ? -0.804 0.710 -2.100 1.00 96.50 77 TYR A O 1
ATOM 599 N N . LEU A 1 78 ? 1.352 0.330 -1.618 1.00 95.94 78 LEU A N 1
ATOM 600 C CA . LEU A 1 78 ? 1.914 1.101 -2.717 1.00 95.94 78 LEU A CA 1
ATOM 601 C C . LEU A 1 78 ? 2.723 0.140 -3.580 1.00 95.94 78 LEU A C 1
ATOM 603 O O . LEU A 1 78 ? 3.655 -0.496 -3.095 1.00 95.94 78 LEU A O 1
ATOM 607 N N . SER A 1 79 ? 2.355 0.030 -4.849 1.00 95.12 79 SER A N 1
ATOM 608 C CA . SER A 1 79 ? 3.093 -0.753 -5.833 1.00 95.12 79 SER A CA 1
ATOM 609 C C . SER A 1 79 ? 3.474 0.131 -7.008 1.00 95.12 79 SER A C 1
ATOM 611 O O . SER A 1 79 ? 2.821 1.134 -7.291 1.00 95.12 79 SER A O 1
ATOM 613 N N . GLY A 1 80 ? 4.542 -0.235 -7.698 1.00 94.88 80 GLY A N 1
ATOM 614 C CA . GLY A 1 80 ? 5.025 0.492 -8.855 1.00 94.88 80 GLY A CA 1
ATOM 615 C C . GLY A 1 80 ? 5.867 -0.401 -9.744 1.00 94.88 80 GLY A C 1
ATOM 616 O O . GLY A 1 80 ? 6.416 -1.407 -9.295 1.00 94.88 80 GLY A O 1
ATOM 617 N N . VAL A 1 81 ? 5.987 -0.017 -11.009 1.00 95.88 81 VAL A N 1
ATOM 618 C CA . VAL A 1 81 ? 6.881 -0.676 -11.966 1.00 95.88 81 VAL A CA 1
ATOM 619 C C . VAL A 1 81 ? 7.782 0.354 -12.642 1.00 95.88 81 VAL A C 1
ATOM 621 O O . VAL A 1 81 ? 7.372 1.491 -12.865 1.00 95.88 81 VAL A O 1
ATOM 624 N N . SER A 1 82 ? 9.007 -0.043 -13.001 1.00 95.31 82 SER A N 1
ATOM 625 C CA . SER A 1 82 ? 9.960 0.800 -13.743 1.00 95.31 82 SER A CA 1
ATOM 626 C C . SER A 1 82 ? 10.133 2.191 -13.098 1.00 95.31 82 SER A C 1
ATOM 628 O O . SER A 1 82 ? 10.508 2.273 -11.938 1.00 95.31 82 SER A O 1
ATOM 630 N N . GLY A 1 83 ? 9.854 3.283 -13.811 1.00 95.25 83 GLY A N 1
ATOM 631 C CA . GLY A 1 83 ? 10.045 4.653 -13.322 1.00 95.25 83 GLY A CA 1
ATOM 632 C C . GLY A 1 83 ? 9.420 4.940 -11.951 1.00 95.25 83 GLY A C 1
ATOM 633 O O . GLY A 1 83 ? 10.053 5.568 -11.107 1.00 95.25 83 GLY A O 1
ATOM 634 N N . SER A 1 84 ? 8.217 4.428 -11.669 1.00 95.12 84 SER A N 1
ATOM 635 C CA . SER A 1 84 ? 7.587 4.610 -10.355 1.00 95.12 84 SER A CA 1
ATOM 636 C C . SER A 1 84 ? 8.322 3.916 -9.200 1.00 95.12 84 SER A C 1
ATOM 638 O O . SER A 1 84 ? 8.121 4.315 -8.059 1.00 95.12 84 SER A O 1
ATOM 640 N N . THR A 1 85 ? 9.194 2.931 -9.448 1.00 93.56 85 THR A N 1
ATOM 641 C CA . THR A 1 85 ? 9.993 2.290 -8.382 1.00 93.56 85 THR A CA 1
ATOM 642 C C . THR A 1 85 ? 11.220 3.106 -7.986 1.00 93.56 85 THR A C 1
ATOM 644 O O . THR A 1 85 ? 11.902 2.753 -7.028 1.00 93.56 85 THR A O 1
ATOM 647 N N . TRP A 1 86 ? 11.558 4.157 -8.739 1.00 92.50 86 TRP A N 1
ATOM 648 C CA . TRP A 1 86 ? 12.681 5.042 -8.413 1.00 92.50 86 TRP A CA 1
ATOM 649 C C . TRP A 1 86 ? 12.333 6.010 -7.291 1.00 92.50 86 TRP A C 1
ATOM 651 O O . TRP A 1 86 ? 13.222 6.478 -6.581 1.00 92.50 86 TRP A O 1
ATOM 661 N N . TYR A 1 87 ? 11.036 6.273 -7.108 1.00 81.88 87 TYR A N 1
ATOM 662 C CA . TYR A 1 87 ? 10.547 6.924 -5.910 1.00 81.88 87 TYR A CA 1
ATOM 663 C C . TYR A 1 87 ? 10.886 6.044 -4.704 1.00 81.88 87 TYR A C 1
ATOM 665 O O . TYR A 1 87 ? 10.442 4.898 -4.611 1.00 81.88 87 TYR A O 1
ATOM 673 N N . LYS A 1 88 ? 11.680 6.590 -3.785 1.00 65.44 88 LYS A N 1
ATOM 674 C CA . LYS A 1 88 ? 11.895 5.991 -2.473 1.00 65.44 88 LYS A CA 1
ATOM 675 C C . LYS A 1 88 ? 11.049 6.752 -1.447 1.00 65.44 88 LYS A C 1
ATOM 677 O O . LYS A 1 88 ? 11.202 7.973 -1.388 1.00 65.44 88 LYS A O 1
ATOM 682 N N . PRO A 1 89 ? 10.153 6.064 -0.716 1.00 59.09 89 PRO A N 1
ATOM 683 C CA . PRO A 1 89 ? 9.402 6.660 0.384 1.00 59.09 89 PRO A CA 1
ATOM 684 C C . PRO A 1 89 ? 10.306 7.063 1.551 1.00 59.09 89 PRO A C 1
ATOM 686 O O . PRO A 1 89 ? 11.393 6.453 1.703 1.00 59.09 89 PRO A O 1
#

Secondary structure (DSS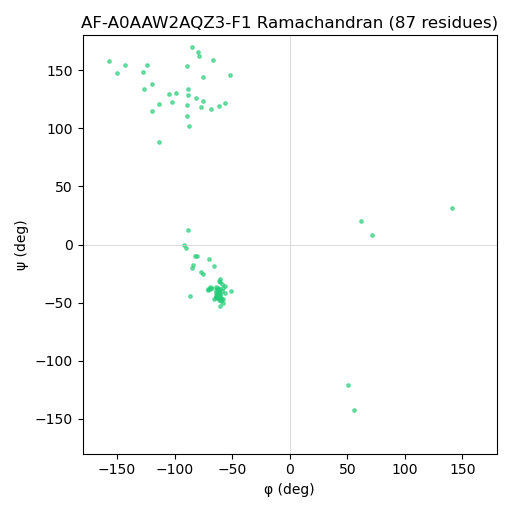P, 8-state):
-PPPP--SSPPHHHHHHHHHHHHHHHHHHHHTT----GGG---EEEEEPP-HHHHHHHHHHHHHHHHHTT-GGGEEEEEE-GGGGG---

InterPro domains:
  IPR002642 Lysophospholipase, catalytic domain [PF01735] (44-87)
  IPR002642 Lysophospholipase, catalytic domain [PS51210] (1-89)
  IPR016035 Acyl transferase/acyl hydrolase/lysophospholipase [SSF52151] (4-87)

Solvent-accessible surface area (backbone atoms only — not comparable to full-atom values): 5322 Å² total; per-residue (Å²): 129,93,78,83,87,88,69,97,64,78,54,70,70,54,50,52,48,51,59,56,47,51,54,51,24,48,58,48,35,48,74,73,71,46,87,72,54,87,88,64,56,73,86,35,70,46,78,35,53,60,60,44,69,62,25,20,54,53,45,51,54,50,52,55,50,28,51,78,68,62,51,49,58,46,52,73,41,80,48,52,36,68,17,23,56,70,56,76,135

Sequence (89 aa):
GDEVRIKHSLNEKEKEFVAKRRNSVLESLQKLQIHCSQDEVPNIALLGSGGGERAMVALLGSLVQLQKTGLLDFILYLSGVSGSTWYKP

Mean predicted aligned error: 3.95 Å